Protein AF-A0A3C0VJ75-F1 (afdb_monomer_lite)

Sequence (92 aa):
SFRKATGVLNGNPVWSNDVITYALGGPSNRQLVRTESGVQKVVATNTTSFRVRRSPAMPSLLEFALGVRDDADRPSEECLDEESSMKIRLRN

Secondary structure (DSSP, 8-state):
-B--EEEEETTEEEEPS--BEEEEESGGG-EEEEEETTEEEEEESSEEEEEEEE-SS-TTEEEEEEEEE---S-TTSPPPEEEEEEEEEPP-

pLDDT: mean 86.63, std 11.25, range [53.09, 97.38]

Foldseek 3Di:
DDWDFPDADPNHTDTDPWDWDWAQDDPPSFFTWIATPNDIDTPDGQWPDWDWDQDPVHNQKIKIKTWGWPPPPPPPDPTDTDIDMDIDGHDD

Radius of gyration: 16.7 Å; chains: 1; bounding box: 34×32×48 Å

Structure (mmCIF, N/CA/C/O backbone):
data_AF-A0A3C0VJ75-F1
#
_entry.id   AF-A0A3C0VJ75-F1
#
loop_
_atom_site.group_PDB
_atom_site.id
_atom_site.type_symbol
_atom_site.label_atom_id
_atom_site.label_alt_id
_atom_site.label_comp_id
_atom_site.label_asym_id
_atom_site.label_entity_id
_atom_site.label_seq_id
_atom_site.pdbx_PDB_ins_code
_atom_site.Cartn_x
_atom_site.Cartn_y
_atom_site.Cartn_z
_atom_site.occupancy
_atom_site.B_iso_or_equiv
_atom_site.auth_seq_id
_atom_site.auth_comp_id
_atom_site.auth_asym_id
_atom_site.auth_atom_id
_atom_site.pdbx_PDB_model_num
ATOM 1 N N . SER A 1 1 ? -6.962 2.788 2.559 1.00 79.06 1 SER A N 1
ATOM 2 C CA . SER A 1 1 ? -6.251 3.929 3.160 1.00 79.06 1 SER A CA 1
ATOM 3 C C . SER A 1 1 ? -6.010 3.649 4.635 1.00 79.06 1 SER A C 1
ATOM 5 O O . SER A 1 1 ? -6.706 2.812 5.202 1.00 79.06 1 SER A O 1
ATOM 7 N N . PHE A 1 2 ? -5.013 4.291 5.238 1.00 84.94 2 PHE A N 1
ATOM 8 C CA . PHE A 1 2 ? -4.609 4.087 6.632 1.00 84.94 2 PHE A CA 1
ATOM 9 C C . PHE A 1 2 ? -4.626 5.414 7.389 1.00 84.94 2 PHE A C 1
ATOM 11 O O . PHE A 1 2 ? -4.572 6.478 6.780 1.00 84.94 2 PHE A O 1
ATOM 18 N N . ARG A 1 3 ? -4.687 5.354 8.717 1.00 87.25 3 ARG A N 1
ATOM 19 C CA . ARG A 1 3 ? -4.488 6.505 9.607 1.00 87.25 3 ARG A CA 1
ATOM 20 C C . ARG A 1 3 ? -3.381 6.153 10.590 1.00 87.25 3 ARG A C 1
ATOM 22 O O . ARG A 1 3 ? -3.239 4.984 10.949 1.00 87.25 3 ARG A O 1
ATOM 29 N N . LYS A 1 4 ? -2.603 7.144 11.018 1.00 87.62 4 LYS A N 1
ATOM 30 C CA . LYS A 1 4 ? -1.579 6.954 12.054 1.00 87.62 4 LYS A CA 1
ATOM 31 C C . LYS A 1 4 ? -2.191 7.188 13.430 1.00 87.62 4 LYS A C 1
ATOM 33 O O . LYS A 1 4 ? -3.051 8.055 13.583 1.00 87.62 4 LYS A O 1
ATOM 38 N N . ALA A 1 5 ? -1.768 6.416 14.425 1.00 88.88 5 ALA A N 1
ATOM 39 C CA . ALA A 1 5 ? -2.115 6.712 15.807 1.00 88.88 5 ALA A CA 1
ATOM 40 C C . ALA A 1 5 ? -1.339 7.963 16.244 1.00 88.88 5 ALA A C 1
ATOM 42 O O . ALA A 1 5 ? -0.131 8.049 16.030 1.00 88.88 5 ALA A O 1
ATOM 43 N N . THR A 1 6 ? -2.028 8.940 16.825 1.00 91.44 6 THR A N 1
ATOM 44 C CA . THR A 1 6 ? -1.430 10.170 17.367 1.00 91.44 6 THR A CA 1
ATOM 45 C C . THR A 1 6 ? -1.252 10.107 18.880 1.00 91.44 6 THR A C 1
ATOM 47 O O . THR A 1 6 ? -0.618 10.982 19.458 1.00 91.44 6 THR A O 1
ATOM 50 N N . GLY A 1 7 ? -1.812 9.085 19.529 1.00 91.31 7 GLY A N 1
ATOM 51 C CA . GLY A 1 7 ? -1.701 8.859 20.964 1.00 91.31 7 GLY A CA 1
ATOM 52 C C . GLY A 1 7 ? -2.700 7.815 21.453 1.00 91.31 7 GLY A C 1
ATOM 53 O O . GLY A 1 7 ? -3.341 7.130 20.654 1.00 91.31 7 GLY A O 1
ATOM 54 N N . VAL A 1 8 ? -2.845 7.723 22.773 1.00 92.69 8 VAL A N 1
ATOM 55 C CA . VAL A 1 8 ? -3.836 6.881 23.453 1.00 92.69 8 VAL A CA 1
ATOM 56 C C . VAL A 1 8 ? -4.630 7.762 24.415 1.00 92.69 8 VAL A C 1
ATOM 58 O O . VAL A 1 8 ? -4.038 8.496 25.201 1.00 92.69 8 VAL A O 1
ATOM 61 N N . LEU A 1 9 ? -5.959 7.689 24.363 1.00 94.00 9 LEU A N 1
ATOM 62 C CA . LEU A 1 9 ? -6.872 8.373 25.278 1.00 94.00 9 LEU A CA 1
ATOM 63 C C . LEU A 1 9 ? -7.808 7.335 25.900 1.00 94.00 9 LEU A C 1
ATOM 65 O O . LEU A 1 9 ? -8.488 6.604 25.182 1.00 94.00 9 LEU A O 1
ATOM 69 N N . ASN A 1 10 ? -7.835 7.252 27.233 1.00 93.50 10 ASN A N 1
ATOM 70 C CA . ASN A 1 10 ? -8.641 6.272 27.977 1.00 93.50 10 ASN A CA 1
ATOM 71 C C . ASN A 1 10 ? -8.442 4.824 27.479 1.00 93.50 10 ASN A C 1
ATOM 73 O O . ASN A 1 10 ? -9.408 4.099 27.258 1.00 93.50 10 ASN A O 1
ATOM 77 N N . GLY A 1 11 ? -7.189 4.429 27.224 1.00 88.19 11 GLY A N 1
ATOM 78 C CA . GLY A 1 11 ? -6.839 3.092 26.723 1.00 88.19 11 GLY A CA 1
ATOM 79 C C . GLY A 1 11 ? -7.144 2.843 25.241 1.00 88.19 11 GLY A C 1
ATOM 80 O O . GLY A 1 11 ? -6.811 1.779 24.734 1.00 88.19 11 GLY A O 1
ATOM 81 N N . ASN A 1 12 ? -7.720 3.814 24.526 1.00 86.56 12 ASN A N 1
ATOM 82 C CA . ASN A 1 12 ? -8.055 3.689 23.109 1.00 86.56 12 ASN A CA 1
ATOM 83 C C . ASN A 1 12 ? -7.092 4.504 22.234 1.00 86.56 12 ASN A C 1
ATOM 85 O O . ASN A 1 12 ? -6.789 5.651 22.576 1.00 86.56 12 ASN A O 1
ATOM 89 N N . PRO A 1 13 ? -6.619 3.971 21.093 1.00 88.19 13 PRO A N 1
ATOM 90 C CA . PRO A 1 13 ? -5.802 4.741 20.166 1.00 88.19 13 PRO A CA 1
ATOM 91 C C . PRO A 1 13 ? -6.606 5.908 19.581 1.00 88.19 13 PRO A C 1
ATOM 93 O O . PRO A 1 13 ? -7.716 5.732 19.076 1.00 88.19 13 PRO A O 1
ATOM 96 N N . VAL A 1 14 ? -6.018 7.101 19.615 1.00 93.25 14 VAL A N 1
ATOM 97 C CA . VAL A 1 14 ? -6.529 8.280 18.909 1.00 93.25 14 VAL A CA 1
ATOM 98 C C . VAL A 1 14 ? -5.900 8.295 17.523 1.00 93.25 14 VAL A C 1
ATOM 100 O O . VAL A 1 14 ? -4.677 8.247 17.393 1.00 93.25 14 VAL A O 1
ATOM 103 N N . TRP A 1 15 ? -6.726 8.335 16.481 1.00 91.19 15 TRP A N 1
ATOM 104 C CA . TRP A 1 15 ? -6.275 8.302 15.090 1.00 91.19 15 TRP A CA 1
ATOM 105 C C . TRP A 1 15 ? -6.180 9.708 14.502 1.00 91.19 15 TRP A C 1
ATOM 107 O O . TRP A 1 15 ? -7.046 10.546 14.746 1.00 91.19 15 TRP A O 1
ATOM 117 N N . SER A 1 16 ? -5.171 9.948 13.664 1.00 91.12 16 SER A N 1
ATOM 118 C CA . SER A 1 16 ? -5.072 11.178 12.882 1.00 91.12 16 SER A CA 1
ATOM 119 C C . SER A 1 16 ? -6.288 11.358 11.972 1.00 91.12 16 SER A C 1
ATOM 121 O O . SER A 1 16 ? -6.822 10.392 11.422 1.00 91.12 16 SER A O 1
ATOM 123 N N . ASN A 1 17 ? -6.670 12.613 11.731 1.00 88.75 17 ASN A N 1
ATOM 124 C CA . ASN A 1 17 ? -7.603 12.943 10.649 1.00 88.75 17 ASN A CA 1
ATOM 125 C C . ASN A 1 17 ? -6.956 12.802 9.265 1.00 88.75 17 ASN A C 1
ATOM 127 O O . ASN A 1 17 ? -7.661 12.628 8.275 1.00 88.75 17 ASN A O 1
ATOM 131 N N . ASP A 1 18 ? -5.624 12.838 9.209 1.00 89.69 18 ASP A N 1
ATOM 132 C CA . ASP A 1 18 ? -4.869 12.612 7.986 1.00 89.69 18 ASP A CA 1
ATOM 133 C C . ASP A 1 18 ? -4.968 11.156 7.518 1.00 89.69 18 ASP A C 1
ATOM 135 O O . ASP A 1 18 ? -4.867 10.215 8.317 1.00 89.69 18 ASP A O 1
ATOM 139 N N . VAL A 1 19 ? -5.164 10.995 6.212 1.00 91.38 19 VAL A N 1
ATOM 140 C CA . VAL A 1 19 ? -5.393 9.724 5.538 1.00 91.38 19 VAL A CA 1
ATOM 141 C C . VAL A 1 19 ? -4.185 9.406 4.669 1.00 91.38 19 VAL A C 1
ATOM 143 O O . VAL A 1 19 ? -3.909 10.076 3.678 1.00 91.38 19 VAL A O 1
ATOM 146 N N . ILE A 1 20 ? -3.506 8.317 5.008 1.00 93.50 20 ILE A N 1
ATOM 147 C CA . ILE A 1 20 ? -2.370 7.798 4.259 1.00 93.50 20 ILE A CA 1
ATOM 148 C C . ILE A 1 20 ? -2.886 6.880 3.150 1.00 93.50 20 ILE A C 1
ATOM 150 O O . ILE A 1 20 ? -3.671 5.949 3.387 1.00 93.50 20 ILE A 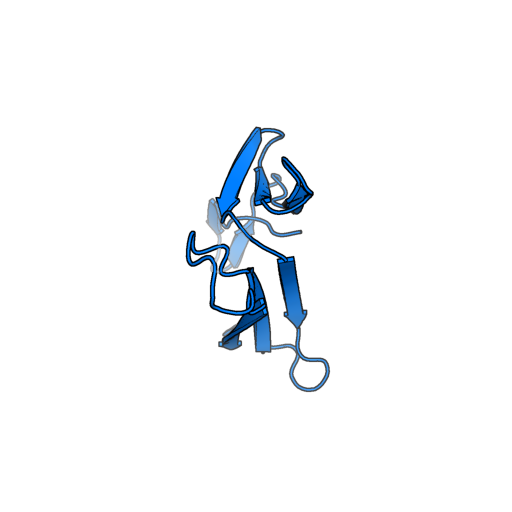O 1
ATOM 154 N N . THR A 1 21 ? -2.427 7.114 1.927 1.00 94.75 21 THR A N 1
ATOM 155 C CA . THR A 1 21 ? -2.693 6.241 0.778 1.00 94.75 21 THR A CA 1
ATOM 156 C C . THR A 1 21 ? -1.392 5.776 0.146 1.00 94.75 21 THR A C 1
ATOM 158 O O . THR A 1 21 ? -0.366 6.446 0.240 1.00 94.75 21 THR A O 1
ATOM 161 N N . TYR A 1 22 ? -1.452 4.599 -0.467 1.00 94.44 22 TYR A N 1
ATOM 162 C CA . TYR A 1 22 ? -0.361 4.015 -1.228 1.00 94.44 22 TYR A CA 1
ATOM 163 C C . TYR A 1 22 ? -0.893 3.684 -2.612 1.00 94.44 22 TYR A C 1
ATOM 165 O O . TYR A 1 22 ? -1.973 3.101 -2.725 1.00 94.44 22 TYR A O 1
ATOM 173 N N . ALA A 1 23 ? -0.147 4.063 -3.638 1.00 95.25 23 ALA A N 1
ATOM 174 C CA . ALA A 1 23 ? -0.466 3.762 -5.022 1.00 95.25 23 ALA A CA 1
ATOM 175 C C . ALA A 1 23 ? 0.827 3.549 -5.807 1.00 95.25 23 ALA A C 1
ATOM 177 O O . ALA A 1 23 ? 1.881 4.062 -5.425 1.00 95.25 23 ALA A O 1
ATOM 178 N N . LEU A 1 24 ? 0.731 2.800 -6.901 1.00 95.25 24 LEU A N 1
ATOM 179 C CA . LEU A 1 24 ? 1.783 2.813 -7.906 1.00 95.25 24 LEU A CA 1
ATOM 180 C C . LEU A 1 24 ? 1.732 4.148 -8.657 1.00 95.25 24 LEU A C 1
ATOM 182 O O . LEU A 1 24 ? 0.652 4.695 -8.891 1.00 95.25 24 LEU A O 1
ATOM 186 N N . GLY A 1 25 ? 2.903 4.685 -8.973 1.00 94.06 25 GLY A N 1
ATOM 187 C CA . GLY A 1 25 ? 3.070 5.935 -9.697 1.00 94.06 25 GLY A CA 1
ATOM 188 C C . GLY A 1 25 ? 4.493 6.100 -10.223 1.00 94.06 25 GLY A C 1
ATOM 189 O O . GLY A 1 25 ? 5.247 5.131 -10.342 1.00 94.06 25 GLY A O 1
ATOM 190 N N . GLY A 1 26 ? 4.858 7.343 -10.539 1.00 89.81 26 GLY A N 1
ATOM 191 C CA . GLY A 1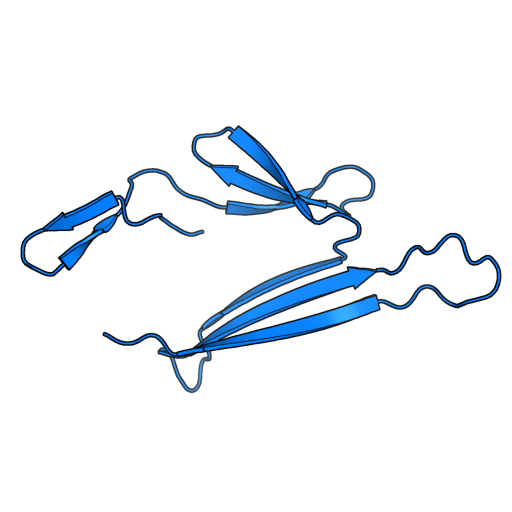 26 ? 6.168 7.674 -11.097 1.00 89.81 26 GLY A CA 1
ATOM 192 C C . GLY A 1 26 ? 6.373 7.163 -12.531 1.00 89.81 26 GLY A C 1
ATOM 193 O O . GLY A 1 26 ? 5.426 6.699 -13.176 1.00 89.81 26 GLY A O 1
ATOM 194 N N . PRO A 1 27 ? 7.607 7.250 -13.056 1.00 86.25 27 PRO A N 1
ATOM 195 C CA . PRO A 1 27 ? 7.938 6.746 -14.383 1.00 86.25 27 PRO A CA 1
ATOM 196 C C . PRO A 1 27 ? 7.560 5.269 -14.526 1.00 86.25 27 PRO A C 1
ATOM 198 O O . PRO A 1 27 ? 7.813 4.459 -13.630 1.00 86.25 27 PRO A O 1
ATOM 201 N N . SER A 1 28 ? 6.920 4.929 -15.644 1.00 86.88 28 SER A N 1
ATOM 202 C CA . SER A 1 28 ? 6.473 3.564 -15.958 1.00 86.88 28 SER A CA 1
ATOM 203 C C . SER A 1 28 ? 5.532 2.928 -14.921 1.00 86.88 28 SER A C 1
ATOM 205 O O . SER A 1 28 ? 5.334 1.717 -14.955 1.00 86.88 28 SER A O 1
ATOM 207 N N . ASN A 1 29 ? 4.948 3.718 -14.008 1.00 90.69 29 ASN A N 1
ATOM 208 C CA . ASN A 1 29 ? 4.114 3.235 -12.904 1.00 90.69 29 ASN A CA 1
ATOM 209 C C . ASN A 1 29 ? 4.830 2.216 -11.986 1.00 90.69 29 ASN A C 1
ATOM 211 O O . ASN A 1 29 ? 4.198 1.308 -11.451 1.00 90.69 29 ASN A O 1
ATOM 215 N N . ARG A 1 30 ? 6.159 2.349 -11.836 1.00 91.31 30 ARG A N 1
ATOM 216 C CA . ARG A 1 30 ? 7.024 1.412 -11.089 1.00 91.31 30 ARG A CA 1
ATOM 217 C C . ARG A 1 30 ? 7.477 1.922 -9.720 1.00 91.31 30 ARG A C 1
ATOM 219 O O . ARG A 1 30 ? 8.414 1.386 -9.136 1.00 91.31 30 ARG A O 1
ATOM 226 N N . GLN A 1 31 ? 6.870 2.977 -9.194 1.00 94.62 31 GLN A N 1
ATOM 227 C CA . GLN A 1 31 ? 7.210 3.505 -7.873 1.00 94.62 31 GLN A CA 1
ATOM 228 C C . GLN A 1 31 ? 6.031 3.342 -6.926 1.00 94.62 31 GLN A C 1
ATOM 230 O O . GLN A 1 31 ? 4.921 3.763 -7.243 1.00 94.62 31 GLN A O 1
ATOM 235 N N . LEU A 1 32 ? 6.268 2.786 -5.738 1.00 96.06 32 LEU A N 1
ATOM 236 C CA . LEU A 1 32 ? 5.287 2.852 -4.664 1.00 96.06 32 LEU A CA 1
ATOM 237 C C . LEU A 1 32 ? 5.347 4.246 -4.043 1.00 9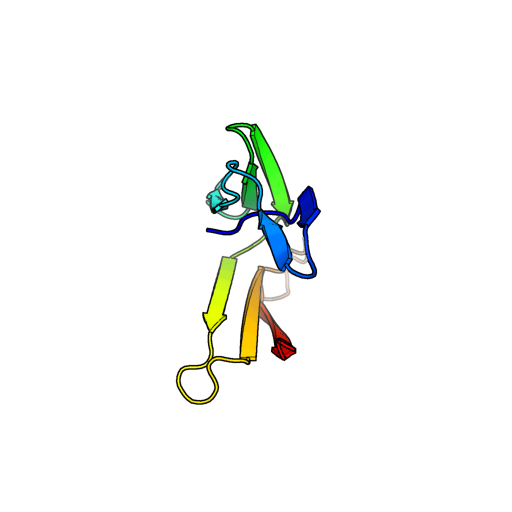6.06 32 LEU A C 1
ATOM 239 O O . LEU A 1 32 ? 6.351 4.636 -3.439 1.00 96.06 32 LEU A O 1
ATOM 243 N N . VAL A 1 33 ? 4.261 4.995 -4.184 1.00 97.38 33 VAL A N 1
ATOM 244 C CA . VAL A 1 33 ? 4.131 6.358 -3.675 1.00 97.38 33 VAL A CA 1
ATOM 245 C C . VAL A 1 33 ? 3.216 6.354 -2.461 1.00 97.38 33 VAL A C 1
ATOM 247 O O . VAL A 1 33 ? 2.086 5.868 -2.517 1.00 97.38 33 VAL A O 1
ATOM 250 N N . ARG A 1 34 ? 3.705 6.923 -1.358 1.00 95.75 34 ARG A N 1
ATOM 251 C CA . ARG A 1 34 ? 2.910 7.241 -0.172 1.00 95.75 34 ARG A CA 1
ATOM 252 C C . ARG A 1 34 ? 2.413 8.678 -0.280 1.00 95.75 34 ARG A C 1
ATOM 254 O O . ARG A 1 34 ? 3.236 9.580 -0.411 1.00 95.75 34 ARG A O 1
ATOM 261 N N . THR A 1 35 ? 1.107 8.890 -0.149 1.00 95.50 35 THR A N 1
ATOM 262 C CA . THR A 1 35 ? 0.520 10.228 0.024 1.00 95.50 35 THR A CA 1
ATOM 263 C C . THR A 1 35 ? 0.032 10.388 1.457 1.00 95.50 35 THR A C 1
ATOM 265 O O . THR A 1 35 ? -0.734 9.552 1.937 1.00 95.50 35 THR A O 1
ATOM 268 N N . GLU A 1 36 ? 0.464 11.451 2.129 1.00 93.44 36 GLU A N 1
ATOM 269 C CA . GLU A 1 36 ? 0.123 11.794 3.515 1.00 93.44 36 GLU A CA 1
ATOM 270 C C . GLU A 1 36 ? 0.001 13.321 3.620 1.00 93.44 36 GLU A C 1
ATOM 272 O O . GLU A 1 36 ? 0.906 14.032 3.191 1.00 93.44 36 GLU A O 1
ATOM 277 N N . SER A 1 37 ? -1.117 13.846 4.132 1.00 91.12 37 SER A N 1
ATOM 278 C CA . SER A 1 37 ? -1.395 15.292 4.197 1.00 91.12 37 SER A CA 1
ATOM 279 C C . SER A 1 37 ? -1.230 16.015 2.846 1.00 91.12 37 SER A C 1
ATOM 281 O O . SER A 1 37 ? -0.776 17.153 2.788 1.00 91.12 37 SER A O 1
ATOM 283 N N . GLY A 1 38 ? -1.544 15.335 1.736 1.00 90.75 38 GLY A N 1
ATOM 284 C CA . GLY A 1 38 ? -1.345 15.849 0.372 1.00 90.75 38 GLY A CA 1
ATOM 285 C C . GLY A 1 38 ? 0.108 15.828 -0.125 1.00 90.75 38 GLY A C 1
ATOM 286 O O . GLY A 1 38 ? 0.352 16.111 -1.295 1.00 90.75 38 GLY A O 1
ATOM 287 N N . VAL A 1 39 ? 1.070 15.445 0.718 1.00 94.44 39 VAL A N 1
ATOM 288 C CA . VAL A 1 39 ? 2.483 15.310 0.354 1.00 94.44 39 VAL A CA 1
ATOM 289 C C . VAL A 1 39 ? 2.750 13.900 -0.156 1.00 94.44 39 VAL A C 1
ATOM 291 O O . VAL A 1 39 ? 2.434 12.914 0.512 1.00 94.44 39 VAL A O 1
ATOM 294 N N . GLN A 1 40 ? 3.365 13.806 -1.334 1.00 96.19 40 GLN A N 1
ATOM 295 C CA . GLN A 1 40 ? 3.769 12.541 -1.940 1.00 96.19 40 GLN A CA 1
ATOM 296 C C . GLN A 1 40 ? 5.241 12.237 -1.667 1.00 96.19 40 GLN A C 1
ATOM 298 O O . GLN A 1 40 ? 6.103 13.108 -1.780 1.00 96.19 40 GLN A O 1
ATOM 303 N N . LYS A 1 41 ? 5.538 10.979 -1.338 1.00 96.81 41 LYS A N 1
ATOM 304 C CA . LYS A 1 41 ? 6.901 10.469 -1.172 1.00 96.81 41 LYS A CA 1
ATOM 305 C C . LYS A 1 41 ? 7.035 9.090 -1.807 1.00 96.81 41 LYS A C 1
ATOM 307 O O . LYS A 1 41 ? 6.246 8.194 -1.510 1.00 96.81 41 LYS A O 1
ATOM 312 N N . VAL A 1 42 ? 8.066 8.904 -2.629 1.00 96.44 42 VAL A N 1
ATOM 313 C CA . VAL A 1 42 ? 8.463 7.580 -3.129 1.00 96.44 42 VAL A CA 1
ATOM 314 C C . VAL A 1 42 ? 9.027 6.768 -1.962 1.00 96.44 42 VAL A C 1
ATOM 316 O O . VAL A 1 42 ? 9.934 7.229 -1.267 1.00 96.44 42 VAL A O 1
ATOM 319 N N . VAL A 1 43 ? 8.460 5.586 -1.715 1.00 95.31 43 VAL A N 1
ATOM 320 C CA . VAL A 1 43 ? 8.874 4.688 -0.621 1.00 95.31 43 VAL A CA 1
ATOM 321 C C . VAL A 1 43 ? 9.502 3.387 -1.115 1.00 95.31 43 VAL A C 1
ATOM 323 O O . VAL A 1 43 ? 10.220 2.752 -0.351 1.00 95.31 43 VAL A O 1
ATOM 326 N N . ALA A 1 44 ? 9.265 3.013 -2.373 1.00 92.62 44 ALA A N 1
ATOM 327 C CA . ALA A 1 44 ? 9.961 1.925 -3.052 1.00 92.62 44 ALA A CA 1
ATOM 328 C C . ALA A 1 44 ? 10.014 2.194 -4.564 1.00 92.62 44 ALA A C 1
ATOM 330 O O . ALA A 1 44 ? 9.114 2.829 -5.122 1.00 92.62 44 ALA A O 1
ATOM 331 N N . THR A 1 45 ? 11.072 1.718 -5.214 1.00 92.12 45 THR A N 1
ATOM 332 C CA . THR A 1 45 ? 11.249 1.723 -6.673 1.00 92.12 45 THR A CA 1
ATOM 333 C C . THR A 1 45 ? 11.096 0.310 -7.225 1.00 92.12 45 THR A C 1
ATOM 335 O O . THR A 1 45 ? 11.043 -0.651 -6.459 1.00 92.12 45 THR A O 1
ATOM 338 N N . ASN A 1 46 ? 10.982 0.193 -8.548 1.00 90.75 46 ASN A N 1
ATOM 339 C CA . ASN A 1 46 ? 10.758 -1.062 -9.271 1.00 90.75 46 ASN A CA 1
ATOM 340 C C . ASN A 1 46 ? 9.606 -1.902 -8.699 1.00 90.75 46 ASN A C 1
ATOM 342 O O . ASN A 1 46 ? 9.636 -3.124 -8.728 1.00 90.75 46 ASN A O 1
ATOM 346 N N . THR A 1 47 ? 8.582 -1.250 -8.149 1.00 92.75 47 THR A N 1
ATOM 347 C CA . THR A 1 47 ? 7.418 -1.919 -7.572 1.00 92.75 47 THR A CA 1
ATOM 348 C C . THR A 1 47 ? 6.406 -2.222 -8.667 1.00 92.75 47 THR A C 1
ATOM 350 O O . THR A 1 47 ? 5.953 -1.312 -9.360 1.00 92.75 47 THR A O 1
ATOM 353 N N . THR A 1 48 ? 6.023 -3.486 -8.804 1.00 92.31 48 THR A N 1
ATOM 354 C CA . THR A 1 48 ? 5.025 -3.956 -9.776 1.00 92.31 48 THR A CA 1
ATOM 355 C C . THR A 1 48 ? 3.652 -4.134 -9.147 1.00 92.31 48 THR A C 1
ATOM 357 O O . THR A 1 48 ? 2.633 -3.995 -9.823 1.00 92.31 48 THR A O 1
ATOM 360 N N . SER A 1 49 ? 3.597 -4.404 -7.842 1.00 92.88 49 SER A N 1
ATOM 361 C CA . SER A 1 49 ? 2.342 -4.551 -7.117 1.00 92.88 49 SER A CA 1
ATOM 362 C C . SER A 1 49 ? 2.497 -4.167 -5.647 1.00 92.88 49 SER A C 1
ATOM 364 O O . SER A 1 49 ? 3.545 -4.346 -5.032 1.00 92.88 49 SER A O 1
ATOM 366 N N . PHE A 1 50 ? 1.428 -3.642 -5.055 1.00 93.69 50 PHE A N 1
ATOM 367 C CA . PHE A 1 50 ? 1.319 -3.503 -3.608 1.00 93.69 50 PHE A CA 1
ATOM 368 C C . PHE A 1 50 ? -0.108 -3.827 -3.194 1.00 93.69 50 PHE A C 1
ATOM 370 O O . PHE A 1 50 ? -1.066 -3.227 -3.690 1.00 93.69 50 PHE A O 1
ATOM 377 N N . ARG A 1 51 ? -0.264 -4.787 -2.284 1.00 92.00 51 ARG A N 1
ATOM 378 C CA . ARG A 1 51 ? -1.571 -5.219 -1.797 1.00 92.00 51 ARG A CA 1
ATOM 379 C C . ARG A 1 51 ? -1.556 -5.317 -0.286 1.00 92.00 51 ARG A C 1
ATOM 381 O O . ARG A 1 51 ? -0.696 -5.963 0.304 1.00 92.00 51 ARG A O 1
ATOM 388 N N . VAL A 1 52 ? -2.584 -4.740 0.324 1.00 91.00 52 VAL A N 1
ATOM 389 C CA . VAL A 1 52 ? -2.907 -4.963 1.731 1.00 91.00 52 VAL A CA 1
ATOM 390 C C . VAL A 1 52 ? -4.339 -5.450 1.812 1.00 91.00 52 VAL A C 1
ATOM 392 O O . VAL A 1 52 ? -5.248 -4.786 1.312 1.00 91.00 52 VAL A O 1
ATOM 395 N N . ARG A 1 53 ? -4.555 -6.608 2.435 1.00 90.56 53 ARG A N 1
ATOM 396 C CA . ARG A 1 53 ? -5.901 -7.157 2.636 1.00 90.56 53 ARG A CA 1
ATOM 397 C C . ARG A 1 53 ? -6.045 -7.770 4.018 1.00 90.56 53 ARG A C 1
ATOM 399 O O . ARG A 1 53 ? -5.107 -8.360 4.547 1.00 90.56 53 ARG A O 1
ATOM 406 N N . ARG A 1 54 ? -7.246 -7.674 4.586 1.00 91.06 54 ARG A N 1
ATOM 407 C CA . ARG A 1 54 ? -7.625 -8.544 5.703 1.00 91.06 54 ARG A CA 1
ATOM 408 C C . ARG A 1 54 ? -7.938 -9.927 5.154 1.00 91.06 54 ARG A C 1
ATOM 410 O O . ARG A 1 54 ? -8.563 -10.039 4.098 1.00 91.06 54 ARG A O 1
ATOM 417 N N . SER A 1 55 ? -7.510 -10.967 5.861 1.00 88.81 55 SER A N 1
ATOM 418 C CA . SER A 1 55 ? -7.898 -12.326 5.499 1.00 88.81 55 SER A CA 1
ATOM 419 C C . SER A 1 55 ? -9.414 -12.489 5.676 1.00 88.81 55 SER A C 1
ATOM 421 O O . SER A 1 55 ? -9.929 -12.166 6.750 1.00 88.81 55 SER A O 1
ATOM 423 N N . PRO A 1 56 ? -10.140 -13.003 4.666 1.00 87.75 56 PRO A N 1
ATOM 424 C CA . PRO A 1 56 ? -11.580 -13.227 4.777 1.00 87.75 56 PRO A CA 1
ATOM 425 C C . PRO A 1 56 ? -11.911 -14.324 5.798 1.00 87.75 56 PRO A C 1
ATOM 427 O O . PRO A 1 56 ? -12.929 -14.243 6.475 1.00 87.75 56 PRO A O 1
ATOM 430 N N . ALA A 1 57 ? -11.029 -15.316 5.954 1.00 90.88 57 ALA A N 1
ATOM 431 C CA . ALA A 1 57 ? -11.191 -16.399 6.924 1.00 90.88 57 ALA A CA 1
ATOM 432 C C . ALA A 1 57 ? -10.754 -16.001 8.346 1.00 90.88 57 ALA A C 1
ATOM 434 O O . ALA A 1 57 ? -11.189 -16.604 9.322 1.00 90.88 57 ALA A O 1
ATOM 435 N N . MET A 1 58 ? -9.883 -14.994 8.479 1.00 90.44 58 MET A N 1
ATOM 436 C CA . MET A 1 58 ? -9.388 -14.518 9.771 1.00 90.44 58 MET A CA 1
ATOM 437 C C . MET A 1 58 ? -9.265 -12.986 9.753 1.00 90.44 58 MET A C 1
ATOM 439 O O . MET A 1 58 ? -8.188 -12.468 9.463 1.00 90.44 58 MET A O 1
ATOM 443 N N . PRO A 1 59 ? -10.330 -12.233 10.093 1.00 87.44 59 PRO A N 1
ATOM 444 C CA . PRO A 1 59 ? -10.337 -10.767 9.996 1.00 87.44 59 PRO A CA 1
A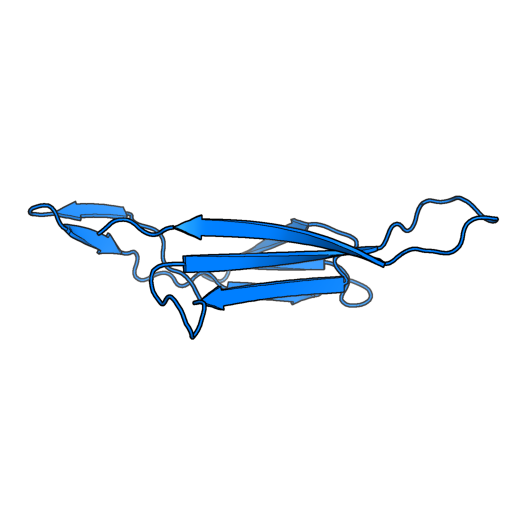TOM 445 C C . PRO A 1 59 ? -9.300 -10.046 10.872 1.00 87.44 59 PRO A C 1
ATOM 447 O O . PRO A 1 59 ? -9.018 -8.866 10.647 1.00 87.44 59 PRO A O 1
ATOM 450 N N . SER A 1 60 ? -8.738 -10.737 11.870 1.00 89.69 60 SER A N 1
ATOM 451 C CA . SER A 1 60 ? -7.617 -10.279 12.701 1.00 89.69 60 SER A CA 1
ATOM 452 C C . SER A 1 60 ? -6.247 -10.471 12.042 1.00 89.69 60 SER A C 1
ATOM 454 O O . SER A 1 60 ? -5.242 -10.068 12.614 1.00 89.69 60 SER A O 1
ATOM 456 N N . LEU A 1 61 ? -6.173 -11.067 10.853 1.00 90.69 61 LEU A N 1
ATOM 457 C CA . LEU A 1 61 ? -4.944 -11.237 10.090 1.00 90.69 61 LEU A CA 1
ATOM 458 C C . LEU A 1 61 ? -4.902 -10.221 8.950 1.00 90.69 61 LEU A C 1
ATOM 460 O O . LEU A 1 61 ? -5.799 -10.182 8.103 1.00 90.69 61 LEU A O 1
ATOM 464 N N . LEU A 1 62 ? -3.843 -9.420 8.923 1.00 91.94 62 LEU A N 1
ATOM 465 C CA . LEU A 1 62 ? -3.543 -8.498 7.839 1.00 91.94 62 LEU A CA 1
ATOM 466 C C . LEU A 1 62 ? -2.401 -9.079 7.004 1.00 91.94 62 LEU A C 1
ATOM 468 O O . LEU A 1 62 ? -1.345 -9.416 7.539 1.00 91.94 62 LEU A O 1
ATOM 472 N N . GLU A 1 63 ? -2.631 -9.218 5.705 1.00 91.94 63 GLU A N 1
ATOM 473 C CA . GLU A 1 63 ? -1.645 -9.700 4.744 1.00 91.94 63 GLU A CA 1
ATOM 474 C C . GLU A 1 63 ? -1.141 -8.522 3.916 1.00 91.94 63 GLU A C 1
ATOM 476 O O . GLU A 1 63 ? -1.938 -7.756 3.363 1.00 91.94 63 GLU A O 1
ATOM 481 N N . PHE A 1 64 ? 0.179 -8.408 3.829 1.00 92.44 64 PHE A N 1
ATOM 482 C CA . PHE A 1 64 ? 0.880 -7.448 2.991 1.00 92.44 64 PHE A CA 1
ATOM 483 C C . PHE A 1 64 ? 1.634 -8.223 1.924 1.00 92.44 64 PHE A C 1
ATOM 485 O O . PHE A 1 64 ? 2.337 -9.176 2.256 1.00 92.44 64 PHE A O 1
ATOM 492 N N . ALA A 1 65 ? 1.496 -7.811 0.672 1.00 93.00 65 ALA A N 1
ATOM 493 C CA . ALA A 1 65 ? 2.272 -8.326 -0.444 1.00 93.00 65 ALA A CA 1
ATOM 494 C C . ALA A 1 65 ? 2.858 -7.151 -1.229 1.00 93.00 65 ALA A C 1
ATOM 496 O O . ALA A 1 65 ? 2.158 -6.165 -1.495 1.00 93.00 65 ALA A O 1
ATOM 497 N N . LEU A 1 66 ? 4.138 -7.261 -1.564 1.00 93.12 66 LEU A N 1
ATOM 498 C CA . LEU A 1 66 ? 4.873 -6.317 -2.391 1.00 93.12 66 LEU A CA 1
ATOM 499 C C . LEU A 1 66 ? 5.504 -7.098 -3.542 1.0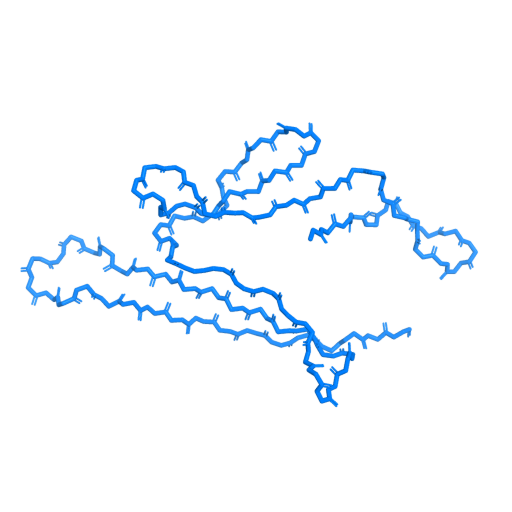0 93.12 66 LEU A C 1
ATOM 501 O O . LEU A 1 66 ? 6.339 -7.970 -3.303 1.00 93.12 66 LEU A O 1
ATOM 505 N N . GLY A 1 67 ? 5.087 -6.773 -4.761 1.00 92.62 67 GLY A N 1
ATOM 506 C CA . GLY A 1 67 ? 5.732 -7.219 -5.986 1.00 92.62 67 GLY A CA 1
ATOM 507 C C . GLY A 1 67 ? 6.804 -6.218 -6.389 1.00 92.62 67 GLY A C 1
ATOM 508 O O . GLY A 1 67 ? 6.527 -5.018 -6.478 1.00 92.62 67 GLY A O 1
ATOM 509 N N . VAL A 1 68 ? 8.012 -6.700 -6.636 1.00 90.56 68 VAL A N 1
ATOM 510 C CA . VAL A 1 68 ? 9.125 -5.922 -7.173 1.00 90.56 68 VAL A CA 1
ATOM 511 C C . VAL A 1 68 ? 9.636 -6.582 -8.440 1.00 90.56 68 VAL A C 1
ATOM 513 O O . VAL A 1 68 ? 9.485 -7.783 -8.627 1.00 90.56 68 VAL A O 1
ATOM 516 N N . ARG A 1 69 ? 10.232 -5.791 -9.318 1.00 83.75 69 ARG A N 1
ATOM 517 C CA . ARG A 1 69 ? 10.934 -6.281 -10.493 1.00 83.75 69 ARG A CA 1
ATOM 518 C C . ARG A 1 69 ? 12.418 -6.066 -10.299 1.00 83.75 69 ARG A C 1
ATOM 520 O O . ARG A 1 69 ? 12.844 -4.941 -10.021 1.00 83.75 69 ARG A O 1
ATOM 527 N N . ASP A 1 70 ? 13.193 -7.125 -10.472 1.00 75.94 70 ASP A N 1
ATOM 528 C CA . ASP A 1 70 ? 14.635 -6.975 -10.575 1.00 75.94 70 ASP A CA 1
ATOM 529 C C . ASP A 1 70 ? 14.981 -6.515 -11.999 1.00 75.94 70 ASP A C 1
ATOM 531 O O . ASP A 1 70 ? 15.012 -7.297 -12.949 1.00 75.94 70 ASP A O 1
ATOM 535 N N . ASP A 1 71 ? 15.164 -5.203 -12.160 1.00 68.38 71 ASP A N 1
ATOM 536 C CA . ASP A 1 71 ? 15.759 -4.603 -13.357 1.00 68.38 71 ASP A CA 1
ATOM 537 C C . ASP A 1 71 ? 17.282 -4.485 -13.158 1.00 68.38 71 ASP A C 1
ATOM 539 O O . ASP A 1 71 ? 17.864 -3.429 -13.413 1.00 68.38 71 ASP A O 1
ATOM 543 N N . ALA A 1 72 ? 17.945 -5.521 -12.630 1.00 58.12 72 ALA A N 1
ATOM 544 C CA . ALA A 1 72 ? 19.399 -5.553 -12.639 1.00 58.12 72 ALA A CA 1
ATOM 545 C C . ALA A 1 72 ? 19.876 -5.281 -14.076 1.00 58.12 72 ALA A C 1
ATOM 547 O O . ALA A 1 72 ? 19.348 -5.868 -15.021 1.00 58.12 72 ALA A O 1
ATOM 548 N N . ASP A 1 73 ? 20.875 -4.406 -14.243 1.00 53.09 73 ASP A N 1
ATOM 549 C CA . ASP A 1 73 ? 21.614 -4.187 -15.499 1.00 53.09 73 ASP A CA 1
ATOM 550 C C . ASP A 1 73 ? 22.420 -5.458 -15.859 1.00 53.09 73 ASP A C 1
ATOM 552 O O . ASP A 1 73 ? 23.647 -5.467 -15.965 1.00 53.09 73 ASP A O 1
ATOM 556 N N . ARG A 1 74 ? 21.733 -6.594 -15.974 1.00 56.44 74 ARG A N 1
ATOM 557 C CA . ARG A 1 74 ? 22.256 -7.903 -16.335 1.00 56.44 74 ARG A CA 1
ATOM 558 C C . ARG A 1 74 ? 21.657 -8.235 -17.693 1.00 56.44 74 ARG A C 1
ATOM 560 O O . ARG A 1 74 ? 20.549 -8.755 -17.761 1.00 56.44 74 ARG A O 1
ATOM 567 N N . PRO A 1 75 ? 22.365 -7.947 -18.794 1.00 54.03 75 PRO A N 1
ATOM 568 C CA . PRO A 1 75 ? 21.828 -8.106 -20.146 1.00 54.03 75 PRO A CA 1
ATOM 569 C C . PRO A 1 75 ? 21.509 -9.562 -20.548 1.00 54.03 75 PRO A C 1
ATOM 571 O O . PRO A 1 75 ? 21.077 -9.789 -21.674 1.00 54.03 75 PRO A O 1
ATOM 574 N N . SER A 1 76 ? 21.719 -10.548 -19.668 1.00 57.88 76 SER A N 1
ATOM 575 C CA . SER A 1 76 ? 21.541 -11.979 -19.942 1.00 57.88 76 SER A CA 1
ATOM 576 C C . SER A 1 76 ? 20.608 -12.723 -18.980 1.00 57.88 76 SER A C 1
ATOM 578 O O . SER A 1 76 ? 20.417 -13.921 -19.169 1.00 57.88 76 SER A O 1
ATOM 580 N N . GLU A 1 77 ? 20.061 -12.072 -17.950 1.00 56.81 77 GLU A N 1
ATOM 581 C CA . GLU A 1 77 ? 19.111 -12.707 -17.025 1.00 56.81 77 GLU A CA 1
ATOM 582 C C . GLU A 1 77 ? 17.704 -12.163 -17.293 1.00 56.81 77 GLU A C 1
ATOM 584 O O . GLU A 1 77 ? 17.519 -10.962 -17.485 1.00 56.81 77 GLU A O 1
ATOM 589 N N . GLU A 1 78 ? 16.708 -13.050 -17.371 1.00 56.75 78 GLU A N 1
ATOM 590 C CA . GLU A 1 78 ? 15.308 -12.637 -17.482 1.00 56.75 78 GLU A CA 1
ATOM 591 C C . GLU A 1 78 ? 14.962 -11.722 -16.300 1.00 56.75 78 GLU A C 1
ATOM 593 O O . GLU A 1 78 ? 15.244 -12.063 -15.154 1.00 56.75 78 GLU A O 1
ATOM 598 N N . CYS A 1 79 ? 14.345 -10.563 -16.556 1.00 60.00 79 CYS A N 1
ATOM 599 C CA . CYS A 1 79 ? 13.785 -9.757 -15.473 1.00 60.00 79 CYS A CA 1
ATOM 600 C C . CYS A 1 79 ? 12.733 -10.595 -14.740 1.00 60.00 79 CYS A C 1
ATOM 602 O O . CYS A 1 79 ? 11.704 -10.934 -15.333 1.00 60.00 79 CYS A O 1
ATOM 604 N N . LEU A 1 80 ? 12.972 -10.895 -13.466 1.00 62.97 80 LEU A N 1
ATOM 605 C CA . LEU A 1 80 ? 12.036 -11.647 -12.642 1.00 62.97 80 LEU A CA 1
ATOM 606 C C . LEU A 1 80 ? 11.184 -10.683 -11.815 1.00 62.97 80 LEU A C 1
ATOM 608 O O . LEU A 1 80 ? 11.691 -9.770 -11.159 1.00 62.97 80 LEU A O 1
ATOM 612 N N . ASP A 1 81 ? 9.870 -10.896 -11.865 1.00 77.25 81 ASP A N 1
ATOM 613 C CA . ASP A 1 81 ? 8.952 -10.308 -10.901 1.00 77.25 81 ASP A CA 1
ATOM 614 C C . ASP A 1 81 ? 8.995 -11.175 -9.634 1.00 77.25 81 ASP A C 1
ATOM 616 O O . ASP A 1 81 ? 8.644 -12.357 -9.656 1.00 77.25 81 ASP A O 1
ATOM 620 N N . GLU A 1 82 ? 9.423 -10.589 -8.521 1.00 82.44 82 GLU A N 1
ATOM 621 C CA . GLU A 1 82 ? 9.457 -11.233 -7.213 1.00 82.44 82 GLU A CA 1
ATOM 622 C C . GLU A 1 82 ? 8.337 -10.684 -6.331 1.00 82.44 82 GLU A C 1
ATOM 624 O O . GLU A 1 82 ? 8.138 -9.473 -6.235 1.00 82.44 82 GLU A O 1
ATOM 629 N N . GLU A 1 83 ? 7.614 -11.561 -5.635 1.00 85.69 83 GLU A N 1
ATOM 630 C CA . GLU A 1 83 ? 6.633 -11.152 -4.631 1.00 85.69 83 GLU A CA 1
ATOM 631 C C . GLU A 1 83 ? 7.082 -11.602 -3.243 1.00 85.69 83 GLU A C 1
ATOM 633 O O . GLU A 1 83 ? 7.262 -12.788 -2.971 1.00 85.69 83 GLU A O 1
ATOM 638 N N . SER A 1 84 ? 7.207 -10.638 -2.334 1.00 84.69 84 SER A N 1
ATOM 639 C CA . SER A 1 84 ? 7.402 -10.897 -0.912 1.00 84.69 84 SER A CA 1
ATOM 640 C C . SER A 1 84 ? 6.118 -10.596 -0.153 1.00 84.69 84 SER A C 1
ATOM 642 O O . SER A 1 84 ? 5.488 -9.554 -0.356 1.00 84.69 84 SER A O 1
ATOM 644 N N . SER A 1 85 ? 5.735 -11.491 0.762 1.00 87.69 85 SER A N 1
ATOM 645 C CA . SER A 1 85 ? 4.558 -11.294 1.606 1.00 87.69 85 SER A CA 1
ATOM 646 C C . SER A 1 85 ? 4.850 -11.492 3.088 1.00 87.69 85 SER A C 1
ATOM 648 O O . SER A 1 85 ? 5.663 -12.322 3.490 1.00 87.69 85 SER A O 1
ATOM 650 N N . MET A 1 86 ? 4.156 -10.715 3.919 1.00 90.44 86 MET A N 1
ATOM 651 C CA . MET A 1 86 ? 4.187 -10.845 5.372 1.00 90.44 86 MET A CA 1
ATOM 652 C C . MET A 1 86 ? 2.772 -10.830 5.945 1.00 90.44 86 MET A C 1
ATOM 654 O O . MET A 1 86 ? 1.856 -10.210 5.396 1.00 90.44 86 MET A O 1
ATOM 658 N N . LYS A 1 87 ? 2.595 -11.500 7.086 1.00 90.25 87 LYS A N 1
ATOM 659 C CA . LYS A 1 87 ? 1.312 -11.572 7.788 1.00 90.25 87 LYS A CA 1
ATOM 660 C C . LYS A 1 87 ? 1.459 -11.040 9.203 1.00 90.25 87 LYS A C 1
ATOM 662 O O . LYS A 1 87 ? 2.336 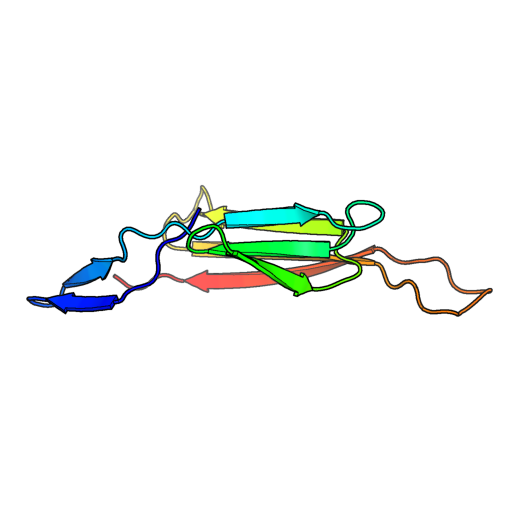-11.476 9.943 1.00 90.25 87 LYS A O 1
ATOM 667 N N . ILE A 1 88 ? 0.577 -10.123 9.585 1.00 89.94 88 ILE A N 1
ATOM 668 C CA . ILE A 1 88 ? 0.531 -9.551 10.931 1.00 89.94 88 ILE A CA 1
ATOM 669 C C . ILE A 1 88 ? -0.798 -9.927 11.567 1.00 89.94 88 ILE A C 1
ATOM 671 O O . ILE A 1 88 ? -1.865 -9.654 11.015 1.00 89.94 88 ILE A O 1
ATOM 675 N N . ARG A 1 89 ? -0.738 -10.537 12.751 1.00 89.06 89 ARG A N 1
ATOM 676 C CA . ARG A 1 89 ? -1.922 -10.775 13.575 1.00 89.06 89 ARG A CA 1
ATOM 677 C C . ARG A 1 89 ? -2.182 -9.553 14.447 1.00 89.06 89 ARG A C 1
ATOM 679 O O . ARG A 1 89 ? -1.362 -9.200 15.289 1.00 89.06 89 ARG A O 1
ATOM 686 N N . LEU A 1 90 ? -3.335 -8.934 14.244 1.00 84.06 90 LEU A N 1
ATOM 687 C CA . LEU A 1 90 ? -3.836 -7.834 15.048 1.00 84.06 90 LEU A CA 1
ATOM 688 C C . LEU A 1 90 ? -4.229 -8.380 16.425 1.00 84.06 90 LEU A C 1
ATOM 690 O O . LEU A 1 90 ? -4.961 -9.370 16.525 1.00 84.06 90 LEU A O 1
ATOM 694 N N . ARG A 1 91 ? -3.711 -7.753 17.479 1.00 77.38 91 ARG A N 1
ATOM 695 C CA . ARG A 1 91 ? -4.169 -7.963 18.853 1.00 77.38 91 ARG A CA 1
ATOM 696 C C . ARG A 1 91 ? -5.097 -6.801 19.192 1.00 77.38 91 ARG A C 1
ATOM 698 O O . ARG A 1 91 ? -4.743 -5.660 18.897 1.00 77.38 91 ARG A O 1
ATOM 705 N N . ASN A 1 92 ? -6.280 -7.128 19.703 1.00 58.41 92 ASN A N 1
ATOM 706 C CA . ASN A 1 92 ? -7.190 -6.140 20.277 1.00 58.41 92 ASN A CA 1
ATOM 707 C C . ASN A 1 92 ? -6.663 -5.693 21.636 1.00 58.41 92 ASN A C 1
ATOM 709 O O . ASN A 1 92 ? -6.068 -6.556 22.324 1.00 58.41 92 ASN A O 1
#